Protein AF-G9YEY3-F1 (afdb_monomer_lite)

Structure (mmCIF, N/CA/C/O backbone):
data_AF-G9YEY3-F1
#
_entry.id   AF-G9YEY3-F1
#
loop_
_atom_site.group_PDB
_atom_site.id
_atom_site.type_symbol
_atom_site.label_atom_id
_atom_site.label_alt_id
_atom_site.label_comp_id
_atom_site.label_asym_id
_atom_site.label_entity_id
_atom_site.label_seq_id
_atom_site.pdbx_PDB_ins_code
_atom_site.Cartn_x
_atom_site.Cartn_y
_atom_site.Cartn_z
_atom_site.occupancy
_atom_site.B_iso_or_equiv
_atom_site.auth_seq_id
_atom_site.auth_comp_id
_atom_site.auth_asym_id
_atom_site.auth_atom_id
_atom_site.pdbx_PDB_model_num
ATOM 1 N N . MET A 1 1 ? 72.040 56.782 -37.797 1.00 38.78 1 MET A N 1
ATOM 2 C CA . MET A 1 1 ? 71.268 57.545 -36.789 1.00 38.78 1 MET A CA 1
ATOM 3 C C . MET A 1 1 ? 69.789 57.321 -37.091 1.00 38.78 1 MET A C 1
ATOM 5 O O . MET A 1 1 ? 69.470 57.338 -38.270 1.00 38.78 1 MET A O 1
ATOM 9 N N . TYR A 1 2 ? 68.968 57.057 -36.057 1.00 33.12 2 TYR A N 1
ATOM 10 C CA . TYR A 1 2 ? 67.613 56.438 -36.046 1.00 33.12 2 TYR A CA 1
ATOM 11 C C . TYR A 1 2 ? 67.631 54.907 -36.237 1.00 33.12 2 TYR A C 1
ATOM 13 O O . TYR A 1 2 ? 67.794 54.426 -37.347 1.00 33.12 2 TYR A O 1
ATOM 21 N N . ILE A 1 3 ? 67.781 54.077 -35.192 1.00 39.25 3 ILE A N 1
ATOM 22 C CA . ILE A 1 3 ? 66.881 53.710 -34.066 1.00 39.25 3 ILE A CA 1
ATOM 23 C C . ILE A 1 3 ? 65.584 53.029 -34.529 1.00 39.25 3 ILE A C 1
ATOM 25 O O . ILE A 1 3 ? 64.665 53.679 -35.009 1.00 39.25 3 ILE A O 1
ATOM 29 N N . GLY A 1 4 ? 65.512 51.719 -34.274 1.00 35.84 4 GLY A N 1
ATOM 30 C CA . GLY A 1 4 ? 64.315 50.885 -34.394 1.00 35.84 4 GLY A CA 1
ATOM 31 C C . GLY A 1 4 ? 64.572 49.479 -33.844 1.00 35.84 4 GLY A C 1
ATOM 32 O O . GLY A 1 4 ? 64.679 48.523 -34.604 1.00 35.84 4 GLY A O 1
ATOM 33 N N . LYS A 1 5 ? 64.752 49.356 -32.519 1.00 48.34 5 LYS A N 1
ATOM 34 C CA . LYS A 1 5 ? 64.826 48.066 -31.808 1.00 48.34 5 LYS A CA 1
ATOM 35 C C . LYS A 1 5 ? 63.423 47.449 -31.768 1.00 48.34 5 LYS A C 1
ATOM 37 O O . LYS A 1 5 ? 62.621 47.830 -30.920 1.00 48.34 5 LYS A O 1
ATOM 42 N N . TYR A 1 6 ? 63.145 46.491 -32.646 1.00 50.84 6 TYR A N 1
ATOM 43 C CA . TYR A 1 6 ? 61.950 45.652 -32.555 1.00 50.84 6 TYR A CA 1
ATOM 44 C C . TYR A 1 6 ? 62.282 44.370 -31.789 1.00 50.84 6 TYR A C 1
ATOM 46 O O . TYR A 1 6 ? 63.214 43.641 -32.123 1.00 50.84 6 TYR A O 1
ATOM 54 N N . GLY A 1 7 ? 61.561 44.170 -30.686 1.00 43.94 7 GLY A N 1
ATOM 55 C CA . GLY A 1 7 ? 61.782 43.099 -29.728 1.00 43.94 7 GLY A CA 1
ATOM 56 C C . GLY A 1 7 ? 61.476 41.718 -30.296 1.00 43.94 7 GLY A C 1
ATOM 57 O O . GLY A 1 7 ? 60.388 41.467 -30.801 1.00 43.94 7 GLY A O 1
ATOM 58 N N . CYS A 1 8 ? 62.422 40.799 -30.124 1.00 40.12 8 CYS A N 1
ATOM 59 C CA . CYS A 1 8 ? 62.188 39.372 -30.273 1.00 40.12 8 CYS A CA 1
ATOM 60 C C . CYS A 1 8 ? 61.827 38.816 -28.889 1.00 40.12 8 CYS A C 1
ATOM 62 O O . CYS A 1 8 ? 62.702 38.476 -28.094 1.00 40.12 8 CYS A O 1
ATOM 64 N N . ARG A 1 9 ? 60.533 38.795 -28.550 1.00 41.78 9 ARG A N 1
ATOM 65 C CA . ARG A 1 9 ? 60.050 37.958 -27.445 1.00 41.78 9 ARG A CA 1
ATOM 66 C C . ARG A 1 9 ? 59.772 36.589 -28.047 1.00 41.78 9 ARG A C 1
ATOM 68 O O . ARG A 1 9 ? 58.788 36.426 -28.760 1.00 41.78 9 ARG A O 1
ATOM 75 N N . ILE A 1 10 ? 60.656 35.630 -27.784 1.00 46.59 10 ILE A N 1
ATOM 76 C CA . ILE A 1 10 ? 60.413 34.217 -28.076 1.00 46.59 10 ILE A CA 1
ATOM 77 C C . ILE A 1 10 ? 59.246 33.793 -27.181 1.00 46.59 10 ILE A C 1
ATOM 79 O O . ILE A 1 10 ? 59.419 33.504 -25.999 1.00 46.59 10 ILE A O 1
ATOM 83 N N . ALA A 1 11 ? 58.033 33.847 -27.724 1.00 46.06 11 ALA A N 1
ATOM 84 C CA . ALA A 1 11 ? 56.870 33.244 -27.105 1.00 46.06 11 ALA A CA 1
ATOM 85 C C . ALA A 1 11 ? 57.012 31.731 -27.286 1.00 46.06 11 ALA A C 1
ATOM 87 O O . ALA A 1 11 ? 56.706 31.185 -28.344 1.00 46.06 11 ALA A O 1
ATOM 88 N N . ALA A 1 12 ? 57.550 31.062 -26.267 1.00 45.50 12 ALA A N 1
ATOM 89 C CA . ALA A 1 12 ? 57.493 29.615 -26.171 1.00 45.50 12 ALA A CA 1
ATOM 90 C C . ALA A 1 12 ? 56.016 29.218 -26.035 1.00 45.50 12 ALA A C 1
ATOM 92 O O . ALA A 1 12 ? 55.421 29.352 -24.968 1.00 45.50 12 ALA A O 1
ATOM 93 N N . ILE A 1 13 ? 55.408 28.792 -27.140 1.00 51.09 13 ILE A N 1
ATOM 94 C CA . ILE A 1 13 ? 54.077 28.189 -27.143 1.00 51.09 13 ILE A CA 1
ATOM 95 C C . ILE A 1 13 ? 54.247 26.790 -26.552 1.00 51.09 13 ILE A C 1
ATOM 97 O O . ILE A 1 13 ? 54.605 25.839 -27.244 1.00 51.09 13 ILE A O 1
ATOM 101 N N . THR A 1 14 ? 54.040 26.666 -25.246 1.00 49.78 14 THR A N 1
ATOM 102 C CA . THR A 1 14 ? 53.832 25.374 -24.601 1.00 49.78 14 THR A CA 1
ATOM 103 C C . THR A 1 14 ? 52.502 24.819 -25.096 1.00 49.78 14 THR A C 1
ATOM 105 O O . THR A 1 14 ? 51.430 25.220 -24.647 1.00 49.78 14 THR A O 1
ATOM 108 N N . VAL A 1 15 ? 52.564 23.901 -26.061 1.00 53.94 15 VAL A N 1
ATOM 109 C CA . VAL A 1 15 ? 51.418 23.078 -26.453 1.00 53.94 15 VAL A CA 1
ATOM 110 C C . VAL A 1 15 ? 51.110 22.161 -25.273 1.00 53.94 15 VAL A C 1
ATOM 112 O O . VAL A 1 15 ? 51.700 21.095 -25.117 1.00 53.94 15 VAL A O 1
ATOM 115 N N . LEU A 1 16 ? 50.219 22.615 -24.392 1.00 50.47 16 LEU A N 1
ATOM 116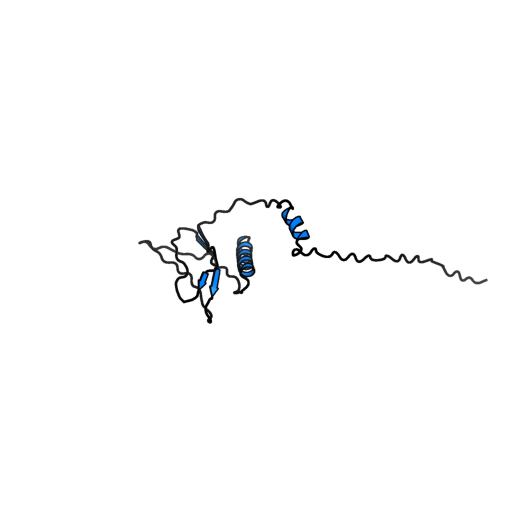 C CA . LEU A 1 16 ? 49.630 21.785 -23.355 1.00 50.47 16 LEU A CA 1
ATOM 117 C C . LEU A 1 16 ? 48.671 20.821 -24.057 1.00 50.47 16 LEU A C 1
ATOM 119 O O . LEU A 1 16 ? 47.501 21.128 -24.276 1.00 50.47 16 LEU A O 1
ATOM 123 N N . SER A 1 17 ? 49.190 19.671 -24.477 1.00 52.91 17 SER A N 1
ATOM 124 C CA . SER A 1 17 ? 48.382 18.559 -24.959 1.00 52.91 17 SER A CA 1
ATOM 125 C C . SER A 1 17 ? 47.434 18.129 -23.841 1.00 52.91 17 SER A C 1
ATOM 127 O O . SER A 1 17 ? 47.830 17.439 -22.901 1.00 52.91 17 SER A O 1
ATOM 129 N N . PHE A 1 18 ? 46.180 18.574 -23.939 1.00 50.22 18 PHE A N 1
ATOM 130 C CA . PHE A 1 18 ? 45.057 18.046 -23.177 1.00 50.22 18 PHE A CA 1
ATOM 131 C C . PHE A 1 18 ? 44.902 16.569 -23.554 1.00 50.22 18 PHE A C 1
ATOM 133 O O . PHE A 1 18 ? 44.281 16.227 -24.559 1.00 50.22 18 PHE A O 1
ATOM 140 N N . PHE A 1 19 ? 45.492 15.680 -22.757 1.00 51.78 19 PHE A N 1
ATOM 141 C CA . PHE A 1 19 ? 45.105 14.278 -22.755 1.00 51.78 19 PHE A CA 1
ATOM 142 C C . PHE A 1 19 ? 43.655 14.210 -22.265 1.00 51.78 19 PHE A C 1
ATOM 144 O O . PHE A 1 19 ? 43.384 14.264 -21.067 1.00 51.78 19 PHE A O 1
ATOM 151 N N . PHE A 1 20 ? 42.710 14.123 -23.202 1.00 52.94 20 PHE A N 1
ATOM 152 C CA . PHE A 1 20 ? 41.348 13.693 -22.911 1.00 52.94 20 PHE A CA 1
ATOM 153 C C . PHE A 1 20 ? 41.416 12.222 -22.483 1.00 52.94 20 PHE A C 1
ATOM 155 O O . PHE A 1 20 ? 41.416 11.315 -23.310 1.00 52.94 20 PHE A O 1
ATOM 162 N N . VAL A 1 21 ? 41.531 11.978 -21.178 1.00 52.84 21 VAL A N 1
ATOM 163 C CA . VAL A 1 21 ? 41.320 10.644 -20.613 1.00 52.84 21 VAL A CA 1
ATOM 164 C C . VAL A 1 21 ? 39.815 10.451 -20.505 1.00 52.84 21 VAL A C 1
ATOM 166 O O . VAL A 1 21 ? 39.167 10.961 -19.592 1.00 52.84 21 VAL A O 1
ATOM 169 N N . SER A 1 22 ? 39.238 9.733 -21.464 1.00 57.75 22 SER A N 1
ATOM 170 C CA . SER A 1 22 ? 37.880 9.216 -21.341 1.00 57.75 22 SER A CA 1
ATOM 171 C C . SER A 1 22 ? 37.865 8.187 -20.211 1.00 57.75 22 SER A C 1
ATOM 173 O O . SER A 1 22 ? 38.353 7.070 -20.365 1.00 57.75 22 SER A O 1
ATOM 175 N N . VAL A 1 23 ? 37.331 8.561 -19.048 1.00 57.44 23 VAL A N 1
ATOM 176 C CA . VAL A 1 23 ? 36.999 7.591 -18.000 1.00 57.44 23 VAL A CA 1
ATOM 177 C C . VAL A 1 23 ? 35.774 6.824 -18.489 1.00 57.44 23 VAL A C 1
ATOM 179 O O . VAL A 1 23 ? 34.645 7.297 -18.378 1.00 57.44 23 VAL A O 1
ATOM 182 N N . GLN A 1 24 ? 35.995 5.655 -19.090 1.00 62.97 24 GLN A N 1
ATOM 183 C CA . GLN A 1 24 ? 34.908 4.742 -19.421 1.00 62.97 24 GLN A CA 1
ATOM 184 C C . GLN A 1 24 ? 34.314 4.232 -18.101 1.00 62.97 24 GLN A C 1
ATOM 186 O O . GLN A 1 24 ? 35.007 3.590 -17.309 1.00 62.97 24 GLN A O 1
ATOM 191 N N . ALA A 1 25 ? 33.043 4.534 -17.836 1.00 62.66 25 ALA A N 1
ATOM 192 C CA . ALA A 1 25 ? 32.333 3.917 -16.724 1.00 62.66 25 ALA A CA 1
ATOM 193 C C . ALA A 1 25 ? 32.292 2.398 -16.958 1.00 62.66 25 ALA A C 1
ATOM 195 O O . ALA A 1 25 ? 31.909 1.947 -18.038 1.00 62.66 25 ALA A O 1
ATOM 196 N N . ALA A 1 26 ? 32.727 1.612 -15.973 1.00 67.62 26 ALA A N 1
ATOM 197 C CA . ALA A 1 26 ? 32.688 0.159 -16.068 1.00 67.62 26 ALA A CA 1
ATOM 198 C C . ALA A 1 26 ? 31.230 -0.317 -16.197 1.00 67.62 26 ALA A C 1
ATOM 200 O O . ALA A 1 26 ? 30.380 0.067 -15.392 1.00 67.62 26 ALA A O 1
ATOM 201 N N . ASP A 1 27 ? 30.945 -1.151 -17.199 1.00 74.62 27 ASP A N 1
ATOM 202 C CA . ASP A 1 27 ? 29.612 -1.720 -17.394 1.00 74.62 27 ASP A CA 1
ATOM 203 C C . ASP A 1 27 ? 29.341 -2.803 -16.341 1.00 74.62 27 ASP A C 1
ATOM 205 O O . ASP A 1 27 ? 29.971 -3.867 -16.332 1.00 74.62 27 ASP A O 1
ATOM 209 N N . LEU A 1 28 ? 28.369 -2.530 -15.468 1.00 71.94 28 LEU A N 1
ATOM 210 C CA . LEU A 1 28 ? 27.911 -3.421 -14.399 1.00 71.94 28 LEU A CA 1
ATOM 211 C C . LEU A 1 28 ? 27.377 -4.764 -14.922 1.00 71.94 28 LEU A C 1
ATOM 213 O O . LEU A 1 28 ? 27.235 -5.702 -14.147 1.00 71.94 28 LEU A O 1
ATOM 217 N N . ARG A 1 29 ? 27.084 -4.881 -16.222 1.00 79.50 29 ARG A N 1
ATOM 218 C CA . ARG A 1 29 ? 26.584 -6.114 -16.848 1.00 79.50 29 ARG A CA 1
ATOM 219 C C . ARG A 1 29 ? 27.687 -7.106 -17.225 1.00 79.50 29 ARG A C 1
ATOM 221 O O . ARG A 1 29 ? 27.381 -8.225 -17.626 1.00 79.50 29 ARG A O 1
ATOM 228 N N . THR A 1 30 ? 28.961 -6.732 -17.099 1.00 87.25 30 THR A N 1
ATOM 229 C CA . THR A 1 30 ? 30.080 -7.619 -17.450 1.00 87.25 30 THR A CA 1
ATOM 230 C C . THR A 1 30 ? 30.399 -8.577 -16.293 1.00 87.25 30 THR A C 1
ATOM 232 O O . THR A 1 30 ? 30.627 -8.102 -15.176 1.00 87.25 30 THR A O 1
ATOM 235 N N . PRO A 1 31 ? 30.530 -9.902 -16.526 1.00 84.50 31 PRO A N 1
ATOM 236 C CA . PRO A 1 31 ? 30.836 -10.873 -15.469 1.00 84.50 31 PRO A CA 1
ATOM 237 C C . PRO A 1 31 ? 32.085 -10.531 -14.641 1.00 84.50 31 PRO A C 1
ATOM 239 O O . PRO A 1 31 ? 32.098 -10.725 -13.429 1.00 84.50 31 PRO A O 1
ATOM 242 N N . ALA A 1 32 ? 33.109 -9.948 -15.273 1.00 85.81 32 ALA A N 1
ATOM 243 C CA . ALA A 1 32 ? 34.338 -9.514 -14.606 1.00 85.81 32 ALA A CA 1
ATOM 244 C C . ALA A 1 32 ? 34.129 -8.345 -13.620 1.00 85.81 32 ALA A C 1
ATOM 246 O O . ALA A 1 32 ? 34.784 -8.283 -12.581 1.00 85.81 32 ALA A O 1
ATOM 247 N N . VAL A 1 33 ? 33.213 -7.417 -13.923 1.00 85.69 33 VAL A N 1
ATOM 248 C CA . VAL A 1 33 ? 32.865 -6.303 -13.023 1.00 85.69 33 VAL A CA 1
ATOM 249 C C . VAL A 1 33 ? 32.027 -6.824 -11.856 1.00 85.69 33 VAL A C 1
ATOM 251 O O . VAL A 1 33 ? 32.261 -6.436 -10.711 1.00 85.69 33 VAL A O 1
ATOM 254 N N . MET A 1 34 ? 31.114 -7.761 -12.130 1.00 83.50 34 MET A N 1
ATOM 255 C CA . MET A 1 34 ? 30.293 -8.399 -11.102 1.00 83.50 34 MET A CA 1
ATOM 256 C C . MET A 1 34 ? 31.097 -9.256 -10.119 1.00 83.50 34 MET A C 1
ATOM 258 O O . MET A 1 34 ? 30.871 -9.132 -8.917 1.00 83.50 34 MET A O 1
ATOM 262 N N . ASP A 1 35 ? 32.070 -10.054 -10.579 1.00 89.12 35 ASP A N 1
ATOM 263 C CA . ASP A 1 35 ? 32.959 -10.817 -9.681 1.00 89.12 35 ASP A CA 1
ATOM 264 C C . ASP A 1 35 ? 33.713 -9.885 -8.717 1.00 89.12 35 ASP A C 1
ATOM 266 O O . ASP A 1 35 ? 33.813 -10.160 -7.520 1.00 89.12 35 ASP A O 1
ATOM 270 N N . LYS A 1 36 ? 34.161 -8.723 -9.208 1.00 85.88 36 LYS A N 1
ATOM 271 C CA . LYS A 1 36 ? 34.837 -7.726 -8.375 1.00 85.88 36 LYS A CA 1
ATOM 272 C C . LYS A 1 36 ? 33.894 -7.083 -7.356 1.00 85.88 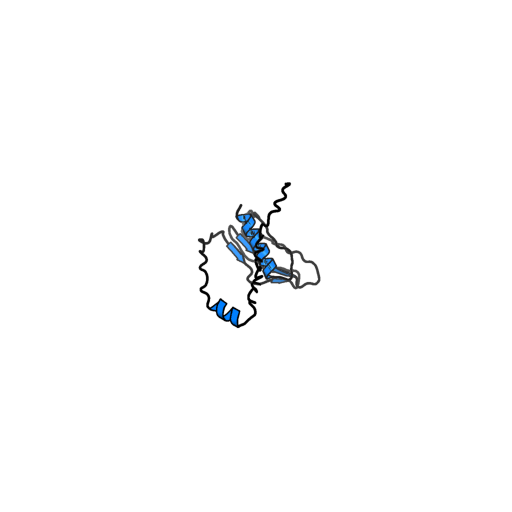36 LYS A C 1
ATOM 274 O O . LYS A 1 36 ? 34.288 -6.913 -6.208 1.00 85.88 36 LYS A O 1
ATOM 279 N N . LEU A 1 37 ? 32.668 -6.740 -7.760 1.00 83.00 37 LEU A N 1
ATOM 280 C CA . LEU A 1 37 ? 31.646 -6.135 -6.895 1.00 83.00 37 LEU A CA 1
ATOM 281 C C . LEU A 1 37 ? 31.230 -7.055 -5.746 1.00 83.00 37 LEU A C 1
ATOM 283 O O . LEU A 1 37 ? 31.140 -6.592 -4.614 1.00 83.00 37 LEU A O 1
ATOM 287 N N . VAL A 1 38 ? 31.017 -8.346 -6.017 1.00 85.00 38 VAL A N 1
ATOM 288 C CA . VAL A 1 38 ? 30.597 -9.329 -4.999 1.00 85.00 38 VAL A CA 1
ATOM 289 C C . VAL A 1 38 ? 31.665 -9.522 -3.918 1.00 85.00 38 VAL A C 1
ATOM 291 O O . VAL A 1 38 ? 31.344 -9.822 -2.772 1.00 85.00 38 VAL A O 1
ATOM 294 N N . ARG A 1 39 ? 32.940 -9.319 -4.266 1.00 89.19 39 ARG A N 1
ATOM 295 C CA . ARG A 1 39 ? 34.074 -9.413 -3.336 1.00 89.19 39 ARG A CA 1
ATOM 296 C C . ARG A 1 39 ? 34.323 -8.129 -2.548 1.00 89.19 39 ARG A C 1
ATOM 298 O O . ARG A 1 39 ? 35.155 -8.143 -1.640 1.00 89.19 39 ARG A O 1
ATOM 305 N N . LEU A 1 40 ? 33.668 -7.017 -2.893 1.00 86.88 40 LEU A N 1
ATOM 306 C CA . LEU A 1 40 ? 33.815 -5.792 -2.117 1.00 86.88 40 LEU A CA 1
ATOM 307 C C . LEU A 1 40 ? 33.174 -5.985 -0.740 1.00 86.88 40 LEU A C 1
ATOM 309 O O . LEU A 1 40 ? 32.066 -6.516 -0.645 1.00 86.88 40 LEU A O 1
ATOM 313 N N . PRO A 1 41 ? 33.838 -5.536 0.337 1.00 85.50 41 PRO A N 1
ATOM 314 C CA . PRO A 1 41 ? 33.219 -5.547 1.649 1.00 85.50 41 PRO A CA 1
ATOM 315 C C . PRO A 1 41 ? 31.951 -4.693 1.598 1.00 85.50 41 PRO A C 1
ATOM 317 O O . PRO A 1 41 ? 31.969 -3.567 1.088 1.00 85.50 41 PRO A O 1
ATOM 320 N N . MET A 1 42 ? 30.847 -5.220 2.132 1.00 83.38 42 MET A N 1
ATOM 321 C CA . MET A 1 42 ? 29.641 -4.417 2.301 1.00 83.38 42 MET A CA 1
ATOM 322 C C . MET A 1 42 ? 29.977 -3.197 3.155 1.00 83.38 42 MET A C 1
ATOM 324 O O . MET A 1 42 ? 30.554 -3.312 4.239 1.00 83.38 42 MET A O 1
ATOM 328 N N . LYS A 1 43 ? 29.615 -2.013 2.661 1.00 82.19 43 LYS A N 1
ATOM 329 C CA . LYS A 1 43 ? 29.745 -0.786 3.439 1.00 82.19 43 LYS A CA 1
ATOM 330 C C . LYS A 1 43 ? 28.793 -0.888 4.626 1.00 82.19 43 LYS A C 1
ATOM 332 O O . LYS A 1 43 ? 27.592 -1.062 4.426 1.00 82.19 43 LYS A O 1
ATOM 337 N N . SER A 1 44 ? 29.318 -0.781 5.845 1.00 77.31 44 SER A N 1
ATOM 338 C CA . SER A 1 44 ? 28.469 -0.716 7.027 1.00 77.31 44 SER A CA 1
ATOM 339 C C . SER A 1 44 ? 27.593 0.532 6.934 1.00 77.31 44 SER A C 1
ATOM 341 O O . SER A 1 44 ? 28.072 1.656 6.764 1.00 77.31 44 SER A O 1
ATOM 343 N N . ILE A 1 45 ? 26.284 0.321 6.994 1.00 79.88 45 ILE A N 1
ATOM 344 C CA . ILE A 1 45 ? 25.309 1.392 7.149 1.00 79.88 45 ILE A CA 1
ATOM 345 C C . ILE A 1 45 ? 25.000 1.426 8.640 1.00 79.88 45 ILE A C 1
ATOM 347 O O . ILE A 1 45 ? 24.542 0.428 9.194 1.00 79.88 45 ILE A O 1
ATOM 351 N N . ALA A 1 46 ? 25.298 2.544 9.302 1.00 78.88 46 ALA A N 1
ATOM 352 C CA . ALA A 1 46 ? 24.887 2.735 10.685 1.00 78.88 46 ALA A CA 1
ATOM 353 C C . ALA A 1 46 ? 23.353 2.754 10.724 1.00 78.88 46 ALA A C 1
ATOM 355 O O . ALA A 1 46 ? 22.736 3.686 10.207 1.00 78.88 46 ALA A O 1
ATOM 356 N N . LEU A 1 47 ? 22.739 1.712 11.289 1.00 72.81 47 LEU A N 1
ATOM 357 C CA . LEU A 1 47 ? 21.313 1.741 11.586 1.00 72.81 47 LEU A CA 1
ATOM 358 C C . LEU A 1 47 ? 21.087 2.673 12.777 1.00 72.81 47 LEU A C 1
ATOM 360 O O . LEU A 1 47 ? 21.689 2.498 13.836 1.00 72.81 47 LEU A O 1
ATOM 364 N N . SER A 1 48 ? 20.200 3.649 12.610 1.00 73.00 48 SER A N 1
ATOM 365 C CA . SER A 1 48 ? 19.572 4.311 13.750 1.00 73.00 48 SER A CA 1
ATOM 366 C C . SER A 1 48 ? 18.659 3.319 14.468 1.00 73.00 48 SER A C 1
ATOM 368 O O . SER A 1 48 ? 18.131 2.396 13.842 1.00 73.00 48 SER A O 1
ATOM 370 N N . THR A 1 49 ? 18.437 3.522 15.767 1.00 71.44 49 THR A N 1
ATOM 371 C CA . THR A 1 49 ? 17.418 2.764 16.500 1.00 71.44 49 THR A CA 1
ATOM 372 C C . THR A 1 49 ? 16.079 2.884 15.770 1.00 71.44 49 THR A C 1
ATOM 374 O O . THR A 1 49 ? 15.677 4.013 15.462 1.00 71.44 49 THR A O 1
ATOM 377 N N . PRO A 1 50 ? 15.405 1.762 15.454 1.00 61.72 50 PRO A N 1
ATOM 378 C CA . PRO A 1 50 ? 14.084 1.803 14.848 1.00 61.72 50 PRO A CA 1
ATOM 379 C C . PRO A 1 50 ? 13.151 2.617 15.741 1.00 61.72 50 PRO A C 1
ATOM 381 O O . PRO A 1 50 ? 13.075 2.374 16.945 1.00 61.72 50 PRO A O 1
ATOM 384 N N . VAL A 1 51 ? 12.475 3.603 15.161 1.00 64.88 51 VAL A N 1
ATOM 385 C CA . VAL A 1 51 ? 11.389 4.294 15.852 1.00 64.88 51 VAL A CA 1
ATOM 386 C C . VAL A 1 51 ? 10.161 3.412 15.698 1.00 64.88 51 VAL A C 1
ATOM 388 O O . VAL A 1 51 ? 9.634 3.276 14.592 1.00 64.88 51 VAL A O 1
ATOM 391 N N . ASP A 1 52 ? 9.741 2.784 16.792 1.00 64.62 52 ASP A N 1
ATOM 392 C CA . ASP A 1 52 ? 8.472 2.070 16.831 1.00 64.62 52 ASP A CA 1
ATOM 393 C C . ASP A 1 52 ? 7.342 3.108 16.832 1.00 64.62 52 ASP A C 1
ATOM 395 O O . ASP A 1 52 ? 7.221 3.909 17.758 1.00 64.62 52 ASP A O 1
ATOM 399 N N . SER A 1 53 ? 6.594 3.171 15.730 1.00 67.56 53 SER A N 1
ATOM 400 C CA . SER A 1 53 ? 5.548 4.182 15.500 1.00 67.56 53 SER A CA 1
ATOM 401 C C . SER A 1 53 ? 4.147 3.574 15.433 1.00 67.56 53 SER A C 1
ATOM 403 O O . SER A 1 53 ? 3.243 4.188 14.871 1.00 67.56 53 SER A O 1
ATOM 405 N N . GLY A 1 54 ? 3.976 2.374 15.999 1.00 78.56 54 GLY A N 1
ATOM 406 C CA . GLY A 1 54 ? 2.699 1.670 16.058 1.00 78.56 54 GLY A CA 1
ATOM 407 C C . GLY A 1 54 ? 2.571 0.547 15.028 1.00 78.56 54 GLY A C 1
ATOM 408 O O . GLY A 1 54 ? 3.556 0.044 14.486 1.00 78.56 54 GLY A O 1
ATOM 409 N N . ASN A 1 55 ? 1.332 0.136 14.765 1.00 86.25 55 ASN A N 1
ATOM 410 C CA . ASN A 1 55 ? 1.038 -1.015 13.916 1.00 86.25 55 ASN A CA 1
ATOM 411 C C . ASN A 1 55 ? 1.236 -0.679 12.435 1.00 86.25 55 ASN A C 1
ATOM 413 O O . ASN A 1 55 ? 0.657 0.275 11.918 1.00 86.25 55 ASN A O 1
ATOM 417 N N . LEU A 1 56 ? 2.014 -1.494 11.725 1.00 84.69 56 LEU A N 1
ATOM 418 C CA . LEU A 1 56 ? 2.176 -1.385 10.278 1.00 84.69 56 LEU A CA 1
ATOM 419 C C . LEU A 1 56 ? 1.467 -2.552 9.592 1.00 84.69 56 LEU A C 1
ATOM 421 O O . LEU A 1 56 ? 1.936 -3.686 9.642 1.00 84.69 56 LEU A O 1
ATOM 425 N N . LEU A 1 57 ? 0.370 -2.250 8.902 1.00 87.19 57 LEU A N 1
ATOM 426 C CA . LEU A 1 57 ? -0.227 -3.161 7.935 1.00 87.19 57 LEU A CA 1
ATOM 427 C C . LEU A 1 57 ? 0.539 -3.019 6.622 1.00 87.19 57 LEU A C 1
ATOM 429 O O . LEU A 1 57 ? 0.487 -1.962 5.986 1.00 87.19 57 LEU A O 1
ATOM 433 N N . PHE A 1 58 ? 1.273 -4.059 6.239 1.00 83.00 58 PHE A N 1
ATOM 434 C CA . PHE A 1 58 ? 2.136 -4.050 5.063 1.00 83.00 58 PHE A CA 1
ATOM 435 C C . PHE A 1 58 ? 1.780 -5.199 4.125 1.00 83.00 58 PHE A C 1
ATOM 437 O O . PHE A 1 58 ? 1.782 -6.357 4.531 1.00 83.00 58 PHE A O 1
ATOM 444 N N . SER A 1 59 ? 1.510 -4.869 2.864 1.00 72.25 59 SER A N 1
ATOM 445 C CA . SER A 1 59 ? 1.326 -5.860 1.806 1.00 72.25 59 SER A CA 1
ATOM 446 C C . SER A 1 59 ? 2.690 -6.294 1.255 1.00 72.25 59 SER A C 1
ATOM 448 O O . SER A 1 59 ? 3.484 -5.460 0.817 1.00 72.25 59 SER A O 1
ATOM 450 N N . ASP A 1 60 ? 2.982 -7.592 1.305 1.00 69.06 60 ASP A N 1
ATOM 451 C CA . ASP A 1 60 ? 4.260 -8.191 0.902 1.00 69.06 60 ASP A CA 1
ATOM 452 C C . ASP A 1 60 ? 4.398 -8.402 -0.618 1.00 69.06 60 ASP A C 1
ATOM 454 O O . ASP A 1 60 ? 5.462 -8.795 -1.101 1.00 69.06 60 ASP A O 1
ATOM 458 N N . SER A 1 61 ? 3.355 -8.111 -1.397 1.00 71.50 61 SER A N 1
ATOM 459 C CA . SER A 1 61 ? 3.332 -8.211 -2.859 1.00 71.50 61 SER A CA 1
ATOM 460 C C . SER A 1 61 ? 2.297 -7.261 -3.467 1.00 71.50 61 SER A C 1
ATOM 462 O O . SER A 1 61 ? 1.383 -6.832 -2.773 1.00 71.50 61 SER A O 1
ATOM 464 N N . PRO A 1 62 ? 2.403 -6.898 -4.760 1.00 74.94 62 PRO A N 1
ATOM 465 C CA . PRO A 1 62 ? 1.300 -6.230 -5.436 1.00 74.94 62 PRO A CA 1
ATOM 466 C C . PRO A 1 62 ? 0.029 -7.061 -5.346 1.00 74.94 62 PRO A C 1
ATOM 468 O O . PRO A 1 62 ? 0.006 -8.207 -5.791 1.00 74.94 62 PRO A O 1
ATOM 471 N N . GLU A 1 63 ? -1.036 -6.444 -4.859 1.00 82.94 63 GLU A N 1
ATOM 472 C CA . GLU A 1 63 ? -2.361 -7.033 -4.934 1.00 82.94 63 GLU A CA 1
ATOM 473 C C . GLU A 1 63 ? -2.933 -6.867 -6.348 1.00 82.94 63 GLU A C 1
ATOM 475 O O . GLU A 1 63 ? -2.994 -5.753 -6.880 1.00 82.94 63 GLU A O 1
ATOM 480 N N . TYR A 1 64 ? -3.352 -7.964 -6.974 1.00 87.50 64 TYR A N 1
ATOM 481 C CA . TYR A 1 64 ? -3.823 -7.979 -8.359 1.00 87.50 64 TYR A CA 1
ATOM 482 C C . T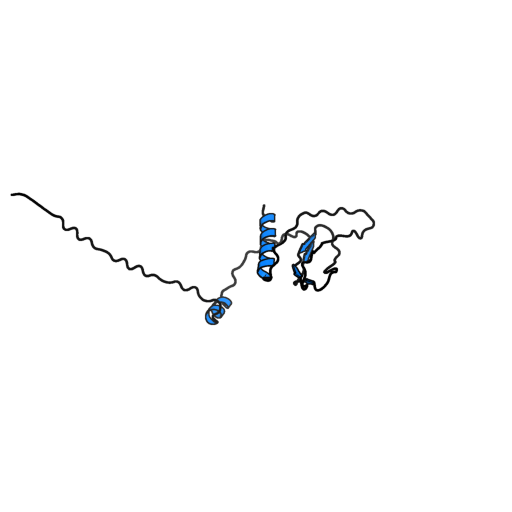YR A 1 64 ? -5.352 -7.943 -8.411 1.00 87.50 64 TYR A C 1
ATOM 484 O O . TYR A 1 64 ? -6.030 -8.966 -8.354 1.00 87.50 64 TYR A O 1
ATOM 492 N N . ALA A 1 65 ? -5.910 -6.742 -8.547 1.00 89.00 65 ALA A N 1
ATOM 493 C CA . ALA A 1 65 ? -7.354 -6.550 -8.578 1.00 89.00 65 ALA A CA 1
ATOM 494 C C . ALA A 1 65 ? -7.927 -6.907 -9.962 1.00 89.00 65 ALA A C 1
ATOM 496 O O . ALA A 1 65 ? -7.921 -6.080 -10.874 1.00 89.00 65 ALA A O 1
ATOM 497 N N . GLU A 1 66 ? -8.428 -8.135 -10.113 1.00 91.31 66 GLU A N 1
ATOM 498 C CA . GLU A 1 66 ? -9.092 -8.617 -11.340 1.00 91.31 66 GLU A CA 1
ATOM 499 C C . GLU A 1 66 ? -10.590 -8.271 -11.394 1.00 91.31 66 GLU A C 1
ATOM 501 O O . GLU A 1 66 ? -11.196 -8.208 -12.464 1.00 91.31 66 GLU A O 1
ATOM 506 N N . ARG A 1 67 ? -11.214 -8.041 -10.233 1.00 91.00 67 ARG A N 1
ATOM 507 C CA . ARG A 1 67 ? -12.632 -7.681 -10.099 1.00 91.00 67 ARG A CA 1
ATOM 508 C C . ARG A 1 67 ? -12.854 -6.744 -8.920 1.00 91.00 67 ARG A C 1
ATOM 510 O O . ARG A 1 67 ?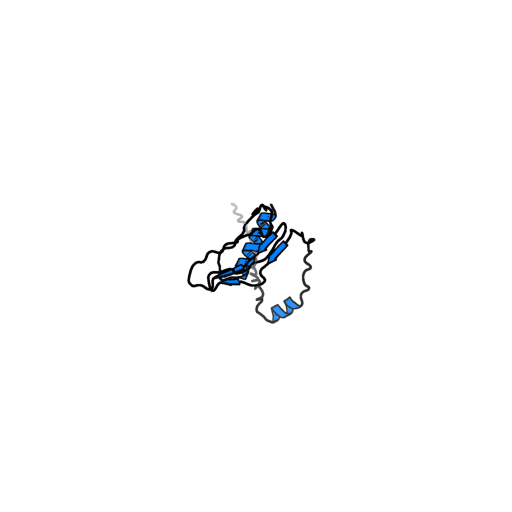 -12.010 -6.638 -8.035 1.00 91.00 67 ARG A O 1
ATOM 517 N N . ASP A 1 68 ? -14.014 -6.096 -8.901 1.00 91.69 68 ASP A N 1
ATOM 518 C CA . ASP A 1 68 ? -14.418 -5.262 -7.771 1.00 91.69 68 ASP A CA 1
ATOM 519 C C . ASP A 1 68 ? -14.620 -6.127 -6.517 1.00 91.69 68 ASP A C 1
ATOM 521 O O . ASP A 1 68 ? -15.193 -7.219 -6.587 1.00 91.69 68 ASP A O 1
ATOM 525 N N . GLY A 1 69 ? -14.147 -5.645 -5.368 1.00 90.88 69 GLY A N 1
ATOM 526 C CA . GLY A 1 69 ? -14.251 -6.374 -4.110 1.00 90.88 69 GLY A CA 1
ATOM 527 C C . GLY A 1 69 ? -13.292 -5.877 -3.036 1.00 90.88 69 GLY A C 1
ATOM 528 O O . GLY A 1 69 ? -12.597 -4.874 -3.201 1.00 90.88 69 GLY A O 1
ATOM 529 N N . MET A 1 70 ? -13.283 -6.600 -1.919 1.00 89.06 70 MET A N 1
ATOM 530 C CA . MET A 1 70 ? -12.349 -6.380 -0.824 1.00 89.06 70 MET A CA 1
ATOM 531 C C . MET A 1 70 ? -11.049 -7.120 -1.122 1.00 89.06 70 MET A C 1
ATOM 533 O O . MET A 1 70 ? -11.051 -8.336 -1.293 1.00 89.06 70 MET A O 1
ATOM 537 N N . LEU A 1 71 ? -9.966 -6.358 -1.197 1.00 87.31 71 LEU A N 1
ATOM 538 C CA . LEU A 1 71 ? -8.624 -6.867 -1.461 1.00 87.31 71 LEU A CA 1
ATOM 539 C C . LEU A 1 71 ? -7.927 -7.348 -0.185 1.00 87.31 71 LEU A C 1
ATOM 541 O O . LEU A 1 71 ? -7.188 -8.322 -0.194 1.00 87.31 71 LEU A O 1
ATOM 545 N N . TYR A 1 72 ? -8.178 -6.659 0.925 1.00 87.44 72 TYR A N 1
ATOM 546 C CA . TYR A 1 72 ? -7.571 -6.957 2.211 1.00 87.44 72 TYR A CA 1
ATOM 547 C C . TYR A 1 72 ? -8.459 -6.431 3.340 1.00 87.44 72 TYR A C 1
ATOM 549 O O . TYR A 1 72 ? -9.115 -5.396 3.191 1.00 87.44 72 TYR A O 1
ATOM 557 N N . SER A 1 73 ? -8.460 -7.137 4.468 1.00 89.06 73 SER A N 1
ATOM 558 C CA . SER A 1 73 ? -9.135 -6.733 5.700 1.00 89.06 73 SER A CA 1
ATOM 559 C C . SER A 1 73 ? -8.352 -7.215 6.903 1.00 89.06 73 SER A C 1
ATOM 561 O O . SER A 1 73 ? -7.933 -8.371 6.930 1.00 89.06 73 SER A O 1
ATOM 563 N N . ASP A 1 74 ? -8.238 -6.364 7.914 1.00 89.75 74 ASP A N 1
ATOM 564 C CA . ASP A 1 74 ? -7.624 -6.729 9.184 1.00 89.75 74 ASP A CA 1
ATOM 565 C C . ASP A 1 74 ? -8.216 -5.908 10.334 1.00 89.75 74 ASP A C 1
ATOM 567 O O . ASP A 1 74 ? -8.916 -4.915 10.112 1.00 89.75 74 ASP A O 1
ATOM 571 N N . ILE A 1 75 ? -7.926 -6.326 11.564 1.00 89.88 75 ILE A N 1
ATOM 572 C CA . ILE A 1 75 ? -8.312 -5.643 12.795 1.00 89.88 75 ILE A CA 1
ATOM 573 C C . ILE A 1 75 ? -7.071 -4.983 13.388 1.00 89.88 75 ILE A C 1
ATOM 575 O O . ILE A 1 75 ? -6.107 -5.647 13.760 1.00 89.88 75 ILE A O 1
ATOM 579 N N . VAL A 1 76 ? -7.127 -3.663 13.550 1.00 88.62 76 VAL A N 1
ATOM 580 C CA . VAL A 1 76 ? -6.039 -2.875 14.139 1.00 88.62 76 VAL A CA 1
ATOM 581 C C . VAL A 1 76 ? -6.459 -2.206 15.440 1.00 88.62 76 VAL A C 1
ATOM 583 O O . VAL A 1 76 ? -7.640 -1.952 15.678 1.00 88.62 76 VAL A O 1
ATOM 586 N N . ARG A 1 77 ? -5.476 -1.913 16.298 1.00 86.69 77 ARG A N 1
ATOM 587 C CA . ARG A 1 77 ? -5.661 -1.170 17.551 1.00 86.69 77 ARG A CA 1
ATOM 588 C C . ARG A 1 77 ? -4.592 -0.090 17.689 1.00 86.69 77 ARG A C 1
ATOM 590 O O . ARG A 1 77 ? -3.426 -0.356 17.426 1.00 86.69 77 ARG A O 1
ATOM 597 N N . GLY A 1 78 ? -4.985 1.094 18.154 1.00 88.44 78 GLY A N 1
ATOM 598 C CA . GLY A 1 78 ? -4.074 2.230 18.326 1.00 88.44 78 GLY A CA 1
ATOM 599 C C . GLY A 1 78 ? -3.545 2.793 17.004 1.00 88.44 78 GLY A C 1
ATOM 600 O O . GLY A 1 78 ? -4.110 2.537 15.936 1.00 88.44 78 GLY A O 1
ATOM 601 N N . ASP A 1 79 ? -2.453 3.553 17.089 1.00 89.50 79 ASP A N 1
ATOM 602 C CA . ASP A 1 79 ? -1.832 4.197 15.933 1.00 89.50 79 ASP A CA 1
ATOM 603 C C . ASP A 1 79 ? -1.399 3.152 14.912 1.00 89.50 79 ASP A C 1
ATOM 605 O O . ASP A 1 79 ? -0.618 2.240 15.198 1.00 89.50 79 ASP A O 1
ATOM 609 N N . SER A 1 80 ? -1.971 3.269 13.718 1.00 89.31 80 SER A N 1
ATOM 610 C CA . SER A 1 80 ? -1.816 2.282 12.662 1.00 89.31 80 SER A CA 1
ATOM 611 C C . SER A 1 80 ? -1.519 2.970 11.342 1.00 89.31 80 SER A C 1
ATOM 613 O O . SER A 1 80 ? -2.143 3.970 10.983 1.00 89.31 80 SER A O 1
ATOM 615 N N . ARG A 1 81 ? -0.576 2.408 10.590 1.00 89.62 81 ARG A N 1
ATOM 616 C CA . ARG A 1 81 ? -0.256 2.819 9.229 1.00 89.62 81 ARG A CA 1
ATOM 617 C C . ARG A 1 81 ? -0.540 1.672 8.280 1.00 89.62 81 ARG A C 1
ATOM 619 O O . ARG A 1 81 ? -0.144 0.539 8.528 1.00 89.62 81 ARG A O 1
ATOM 626 N N . MET A 1 82 ? -1.189 1.991 7.169 1.00 88.88 82 MET A N 1
ATOM 627 C CA . MET A 1 82 ? -1.447 1.044 6.096 1.00 88.88 82 MET A CA 1
ATOM 628 C C . MET A 1 82 ? -0.559 1.382 4.903 1.00 88.88 82 MET A C 1
ATOM 630 O O . MET A 1 82 ? -0.623 2.490 4.370 1.00 88.88 82 MET A O 1
ATOM 634 N N . TYR A 1 83 ? 0.261 0.423 4.488 1.00 88.19 83 TYR A N 1
ATOM 635 C CA . TYR A 1 83 ? 1.050 0.490 3.269 1.00 88.19 83 TYR A CA 1
ATOM 636 C C . TYR A 1 83 ? 0.589 -0.617 2.328 1.00 88.19 83 TYR A C 1
ATOM 638 O O . TYR A 1 83 ? 0.756 -1.806 2.605 1.00 88.19 83 TYR A O 1
ATOM 646 N N . PHE A 1 84 ? 0.002 -0.219 1.206 1.00 87.12 84 PHE A N 1
ATOM 647 C CA . PHE A 1 84 ? -0.523 -1.146 0.218 1.00 87.12 84 PHE A CA 1
ATOM 648 C C . PHE A 1 84 ? -0.105 -0.724 -1.184 1.00 87.12 84 PHE A C 1
ATOM 650 O O . PHE A 1 84 ? -0.012 0.462 -1.508 1.00 87.12 84 PHE A O 1
ATOM 657 N N . TYR A 1 85 ? 0.134 -1.725 -2.019 1.00 86.75 85 TYR A N 1
ATOM 658 C CA . TYR A 1 85 ? 0.466 -1.569 -3.421 1.00 86.75 85 TYR A CA 1
ATOM 659 C C . TYR A 1 85 ? -0.420 -2.517 -4.229 1.00 86.75 85 TYR A C 1
ATOM 661 O O . TYR A 1 85 ? -0.620 -3.661 -3.834 1.00 86.75 85 TYR A O 1
ATOM 669 N N . HIS A 1 86 ? -0.982 -2.033 -5.336 1.00 88.12 86 HIS A N 1
ATOM 670 C CA . HIS A 1 86 ? -1.889 -2.819 -6.162 1.00 88.12 86 HIS A CA 1
ATOM 671 C C . HIS A 1 86 ? -1.590 -2.640 -7.646 1.00 88.12 86 HIS A C 1
ATOM 673 O O . HIS A 1 86 ? -1.080 -1.608 -8.092 1.00 88.12 86 HIS A O 1
ATOM 679 N N . VAL A 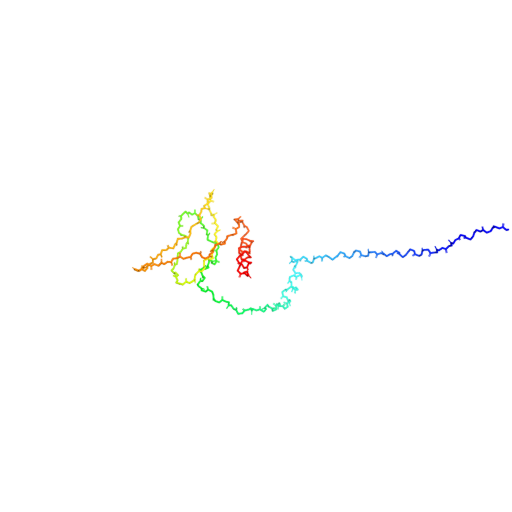1 87 ? -1.979 -3.650 -8.411 1.00 89.69 87 VAL A N 1
ATOM 680 C CA . VAL A 1 87 ? -2.011 -3.649 -9.865 1.00 89.69 87 VAL A CA 1
ATOM 681 C C . VAL A 1 87 ? -3.465 -3.788 -10.288 1.00 89.69 87 VAL A C 1
ATOM 683 O O . VAL A 1 87 ? -4.156 -4.738 -9.927 1.00 89.69 87 VAL A O 1
ATOM 686 N N . ASN A 1 88 ? -3.936 -2.821 -11.068 1.00 90.75 88 ASN A N 1
ATOM 687 C CA . ASN A 1 88 ? -5.241 -2.902 -11.702 1.00 90.75 88 ASN A CA 1
ATOM 688 C C . ASN A 1 88 ? -5.167 -3.891 -12.875 1.00 90.75 88 ASN A C 1
ATOM 690 O O . ASN A 1 88 ? -4.637 -3.541 -13.927 1.00 90.75 88 ASN A O 1
ATOM 694 N N . GLN A 1 89 ? -5.695 -5.103 -12.689 1.00 91.19 89 GLN A N 1
ATOM 695 C CA . GLN A 1 89 ? -5.767 -6.149 -13.720 1.00 91.19 89 GLN A CA 1
ATOM 696 C C . GLN A 1 89 ? -7.077 -6.087 -14.518 1.00 91.19 89 GLN A C 1
ATOM 698 O O . GLN A 1 89 ? -7.556 -7.089 -15.044 1.00 91.19 89 GLN A O 1
ATOM 703 N N . THR A 1 90 ? -7.679 -4.902 -14.610 1.00 90.56 90 THR A N 1
ATOM 704 C CA . THR A 1 90 ? -8.880 -4.671 -15.413 1.00 90.56 90 THR A CA 1
ATOM 705 C C . THR A 1 90 ? -8.589 -3.727 -16.571 1.00 90.56 90 THR A C 1
ATOM 707 O O . THR A 1 90 ? -7.630 -2.957 -16.562 1.00 90.56 90 THR A O 1
ATOM 710 N N . ASP A 1 91 ? -9.462 -3.753 -17.570 1.00 91.75 91 ASP A N 1
ATOM 711 C CA . ASP A 1 91 ? -9.423 -2.878 -18.742 1.00 91.75 91 ASP A CA 1
ATOM 712 C C . ASP A 1 91 ? -9.969 -1.463 -18.466 1.00 91.75 91 ASP A C 1
ATOM 714 O O . ASP A 1 91 ? -10.046 -0.626 -19.367 1.00 91.75 91 ASP A O 1
ATOM 718 N N . ARG A 1 92 ? -10.370 -1.176 -17.221 1.00 91.00 92 ARG A N 1
ATOM 719 C CA . ARG A 1 92 ? -11.038 0.069 -16.824 1.00 91.00 92 ARG A CA 1
ATOM 720 C C . ARG A 1 92 ? -10.292 0.757 -15.699 1.00 91.00 92 ARG A C 1
ATOM 722 O O . ARG A 1 92 ? -9.645 0.124 -14.874 1.00 91.00 92 ARG A O 1
ATOM 729 N N . LEU A 1 93 ? -10.443 2.077 -15.611 1.00 89.81 93 LEU A N 1
ATOM 730 C CA . LEU A 1 93 ? -9.961 2.826 -14.4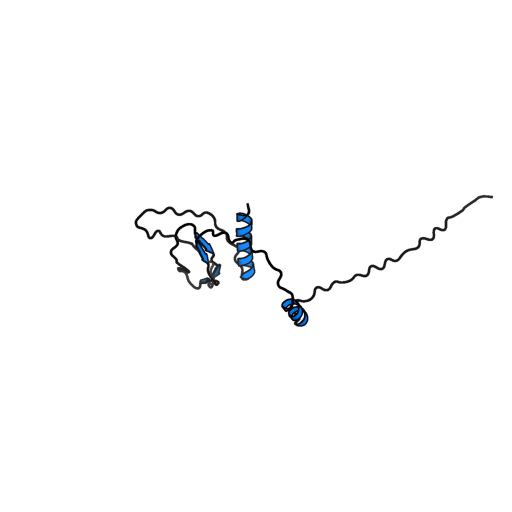57 1.00 89.81 93 LEU A CA 1
ATOM 731 C C . LEU A 1 93 ? -10.759 2.423 -13.207 1.00 89.81 93 LEU A C 1
ATOM 733 O O . LEU A 1 93 ? -11.990 2.488 -13.203 1.00 89.81 93 LEU A O 1
ATOM 737 N N . LYS A 1 94 ? -10.050 2.037 -12.145 1.00 88.62 94 LYS A N 1
ATOM 738 C CA . LYS A 1 94 ? -10.632 1.658 -10.855 1.00 88.62 94 LYS A CA 1
ATOM 739 C C . LYS A 1 94 ? -10.243 2.655 -9.769 1.00 88.62 94 LYS A C 1
ATOM 741 O O . LYS A 1 94 ? -9.195 3.293 -9.837 1.00 88.62 94 LYS A O 1
ATOM 746 N N . LYS A 1 95 ? -11.116 2.792 -8.770 1.00 88.31 95 LYS A N 1
ATOM 747 C CA . LYS A 1 95 ? -10.840 3.521 -7.528 1.00 88.31 95 LYS A CA 1
ATOM 748 C C . LYS A 1 95 ? -10.616 2.503 -6.420 1.00 88.31 95 LYS A C 1
ATOM 750 O O . LYS A 1 95 ? -11.357 1.529 -6.341 1.00 88.31 95 LYS A O 1
ATOM 755 N N . PHE A 1 96 ? -9.645 2.764 -5.559 1.00 85.38 96 PHE A N 1
ATOM 756 C CA . PHE A 1 96 ? -9.489 2.049 -4.299 1.00 85.38 96 PHE A CA 1
ATOM 757 C C . PHE A 1 96 ? -10.041 2.918 -3.170 1.00 85.38 96 PHE A C 1
ATOM 759 O O . PHE A 1 96 ? -9.970 4.147 -3.225 1.00 85.38 96 PHE A O 1
ATOM 766 N N . VAL A 1 97 ? -10.611 2.276 -2.156 1.00 89.56 97 VAL A N 1
ATOM 767 C CA . VAL A 1 97 ? -11.150 2.945 -0.972 1.00 89.56 97 VAL A CA 1
ATOM 768 C C . VAL A 1 97 ? -10.699 2.161 0.247 1.00 89.56 97 VAL A C 1
ATOM 770 O O . VAL A 1 97 ? -10.733 0.933 0.240 1.00 89.56 97 VAL A O 1
ATOM 773 N N . VAL A 1 98 ? -10.283 2.879 1.284 1.00 88.69 98 VAL A N 1
ATOM 774 C CA . VAL A 1 98 ? -10.021 2.307 2.604 1.00 88.69 98 VAL A CA 1
ATOM 775 C C . VAL A 1 98 ? -11.248 2.575 3.462 1.00 88.69 98 VAL A C 1
ATOM 777 O O . VAL A 1 98 ? -11.691 3.718 3.571 1.00 88.69 98 VAL A O 1
ATOM 780 N N . VAL A 1 99 ? -11.811 1.518 4.040 1.00 90.75 99 VAL A N 1
ATOM 781 C CA . VAL A 1 99 ? -12.970 1.595 4.931 1.00 90.75 99 VAL A CA 1
ATOM 782 C C . VAL A 1 99 ? -12.533 1.116 6.305 1.00 90.75 99 VAL A C 1
ATOM 784 O O . VAL A 1 99 ? -11.907 0.067 6.420 1.00 90.75 99 VAL A O 1
ATOM 787 N N . ALA A 1 100 ? -12.878 1.882 7.335 1.00 89.75 100 ALA A N 1
ATOM 788 C CA . ALA A 1 100 ? -12.693 1.486 8.720 1.00 89.75 100 ALA A CA 1
ATOM 789 C C . ALA A 1 100 ? -14.064 1.280 9.368 1.00 89.75 100 ALA A C 1
ATOM 791 O O . ALA A 1 100 ? -14.958 2.116 9.224 1.00 89.75 100 ALA A O 1
ATOM 792 N N . SER A 1 101 ? -14.228 0.161 10.068 1.00 90.00 101 SER A N 1
ATOM 793 C CA . SER A 1 101 ? -15.441 -0.175 10.811 1.00 90.00 101 SER A CA 1
ATOM 794 C C . SER A 1 101 ? -15.104 -0.401 12.276 1.00 90.00 101 SER A C 1
ATOM 796 O O . SER A 1 101 ? -14.171 -1.140 12.587 1.00 90.00 101 SER A O 1
ATOM 798 N N . ASN A 1 102 ? -15.888 0.195 13.168 1.00 92.00 102 ASN A N 1
ATOM 799 C CA . ASN A 1 102 ? -15.792 -0.078 14.594 1.00 92.00 102 ASN A CA 1
ATOM 800 C C . ASN A 1 102 ? -16.460 -1.423 14.918 1.00 92.00 102 ASN A C 1
ATOM 802 O O . ASN A 1 102 ? -17.636 -1.612 14.610 1.00 92.00 102 ASN A O 1
ATOM 806 N N . THR A 1 103 ? -15.713 -2.338 15.532 1.00 90.06 103 THR A N 1
ATOM 807 C CA . THR A 1 103 ? -16.201 -3.661 15.955 1.00 90.06 103 THR A CA 1
ATOM 808 C C . THR A 1 103 ? -16.586 -3.717 17.434 1.00 90.06 103 THR A C 1
ATOM 810 O O . THR A 1 103 ? -16.990 -4.773 17.906 1.00 90.06 103 THR A O 1
ATOM 813 N N . GLU A 1 104 ? -16.411 -2.624 18.178 1.00 89.94 104 GLU A N 1
ATOM 814 C CA . GLU A 1 104 ? -16.671 -2.543 19.617 1.00 89.94 104 GLU A CA 1
ATOM 815 C C . GLU A 1 104 ? -18.069 -1.965 19.897 1.00 89.94 104 GLU A C 1
ATOM 817 O O . GLU A 1 104 ? -18.586 -1.144 19.139 1.00 89.94 104 GLU A O 1
ATOM 822 N N . ASP A 1 105 ? -18.644 -2.310 21.050 1.00 93.12 105 ASP A N 1
ATOM 823 C CA . ASP A 1 105 ? -19.997 -1.879 21.451 1.00 93.12 105 ASP A CA 1
ATOM 824 C C . ASP A 1 105 ? -20.085 -0.395 21.859 1.00 93.12 105 ASP A C 1
ATOM 826 O O . ASP A 1 105 ? -21.163 0.136 22.136 1.00 93.12 105 ASP A O 1
ATOM 830 N N . LYS A 1 106 ? -18.941 0.289 21.929 1.00 94.06 106 LYS A N 1
ATOM 831 C CA . LYS A 1 106 ? -18.818 1.701 22.311 1.00 94.06 106 LYS A CA 1
ATOM 832 C C . LYS A 1 106 ? -18.379 2.551 21.117 1.00 94.06 106 LYS A C 1
ATOM 834 O O . LYS A 1 106 ? -17.637 2.047 20.276 1.00 94.06 106 LYS A O 1
ATOM 839 N N . PRO A 1 107 ? -18.765 3.839 21.050 1.00 92.81 107 PRO A N 1
ATOM 840 C CA . PRO A 1 107 ? -18.268 4.748 20.021 1.00 92.81 107 PRO A CA 1
ATOM 841 C C . PRO A 1 107 ? -16.736 4.826 20.012 1.00 92.81 107 PRO A C 1
ATOM 843 O O . PRO A 1 107 ? -16.104 4.849 21.071 1.00 92.81 107 PRO A O 1
ATOM 846 N N . VAL A 1 108 ? -16.157 4.879 18.812 1.00 91.19 108 VAL A N 1
ATOM 847 C CA . VAL A 1 108 ? -14.719 5.041 18.577 1.00 91.19 108 VAL A CA 1
ATOM 848 C C . VAL A 1 108 ? -14.524 6.160 17.563 1.00 91.19 108 VAL A C 1
ATOM 850 O O . VAL A 1 108 ? -15.140 6.139 16.497 1.00 91.19 108 VAL A O 1
ATOM 853 N N . ASP A 1 109 ? -13.648 7.104 17.892 1.00 89.81 109 ASP A N 1
ATOM 854 C CA . ASP A 1 109 ? -13.223 8.153 16.973 1.00 89.81 109 ASP A CA 1
ATOM 855 C C . ASP A 1 109 ? -12.040 7.668 16.131 1.00 89.81 109 ASP A C 1
ATOM 857 O O . ASP A 1 109 ? -11.088 7.076 16.644 1.00 89.81 109 ASP A O 1
ATOM 861 N N . ILE A 1 110 ? -12.103 7.921 14.823 1.00 88.62 110 ILE A N 1
ATOM 862 C CA . ILE A 1 110 ? -11.062 7.541 13.865 1.00 88.62 110 ILE A CA 1
ATOM 863 C C . ILE A 1 110 ? -10.532 8.809 13.208 1.00 88.62 110 ILE A C 1
ATOM 865 O O . ILE A 1 110 ? -11.286 9.556 12.583 1.00 88.62 110 ILE A O 1
ATOM 869 N N . TYR A 1 111 ? -9.222 9.022 13.314 1.00 91.00 111 TYR A N 1
ATOM 870 C CA . TYR A 1 111 ? -8.536 10.169 12.731 1.00 91.00 111 TYR A CA 1
ATOM 871 C C . TYR A 1 111 ? -7.556 9.716 11.652 1.00 91.00 111 TYR A C 1
ATOM 873 O O . TYR A 1 111 ? -6.755 8.805 11.856 1.00 91.00 111 TYR A O 1
ATOM 881 N N . VAL A 1 112 ? -7.601 10.376 10.494 1.00 90.56 112 VAL A N 1
ATOM 882 C CA . VAL A 1 112 ? -6.620 10.177 9.422 1.00 90.56 112 VAL A CA 1
ATOM 883 C C . VAL A 1 112 ? -5.579 11.285 9.522 1.00 90.56 112 VAL A C 1
ATOM 885 O O . VAL A 1 112 ? -5.855 12.432 9.181 1.00 90.56 112 VAL A O 1
ATOM 888 N N . HIS A 1 113 ? -4.383 10.938 9.996 1.00 88.56 113 HIS A N 1
ATOM 889 C CA . HIS A 1 113 ? -3.288 11.899 10.177 1.00 88.56 113 HIS A CA 1
ATOM 890 C C . HIS A 1 113 ? -2.577 12.271 8.871 1.00 88.56 113 HIS A C 1
ATOM 892 O O . HIS A 1 113 ? -1.968 13.334 8.784 1.00 88.56 113 HIS A O 1
ATOM 898 N N . GLY A 1 114 ? -2.658 11.422 7.847 1.00 88.94 114 GLY A N 1
ATOM 899 C CA . GLY A 1 114 ? -2.074 11.711 6.545 1.00 88.94 114 GLY A CA 1
ATOM 900 C C . GLY A 1 114 ? -2.304 10.597 5.535 1.00 88.94 114 GLY A C 1
ATOM 901 O O . GLY A 1 114 ? -2.612 9.458 5.888 1.00 88.94 114 GLY A O 1
ATOM 902 N N . SER A 1 115 ? -2.163 10.948 4.260 1.00 89.75 115 SER A N 1
ATOM 903 C CA . SER A 1 115 ? -2.302 10.022 3.142 1.00 89.75 115 SER A CA 1
ATOM 904 C C . SER A 1 115 ? -1.322 10.398 2.042 1.00 89.75 115 SER A C 1
ATOM 906 O O . SER A 1 115 ? -1.354 11.523 1.543 1.00 89.75 115 SER A O 1
ATOM 908 N N . TRP A 1 116 ? -0.505 9.438 1.623 1.00 91.12 116 TRP A N 1
ATOM 909 C CA . TRP A 1 116 ? 0.478 9.618 0.561 1.00 91.12 116 TRP A CA 1
ATOM 910 C C . TRP A 1 116 ? 0.240 8.588 -0.529 1.00 91.12 116 TRP A C 1
ATOM 912 O O . TRP A 1 116 ? -0.088 7.437 -0.248 1.00 91.12 116 TRP A O 1
ATOM 922 N N . HIS A 1 117 ? 0.396 9.008 -1.778 1.00 90.50 117 HIS A N 1
ATOM 923 C CA . HIS A 1 117 ? 0.248 8.143 -2.937 1.00 90.50 117 HIS A CA 1
ATOM 924 C C . HIS A 1 117 ? 1.246 8.561 -4.013 1.00 90.50 117 HIS A C 1
ATOM 926 O O . HIS A 1 117 ? 1.504 9.745 -4.225 1.00 90.50 117 HIS A O 1
ATOM 932 N N . SER A 1 118 ? 1.815 7.573 -4.689 1.00 90.31 118 SER A N 1
ATOM 933 C CA . SER A 1 118 ? 2.624 7.762 -5.890 1.00 90.31 118 SER A CA 1
ATOM 934 C C . SER A 1 118 ? 1.738 7.780 -7.134 1.00 90.31 118 SER A C 1
ATOM 936 O O . SER A 1 118 ? 0.562 7.401 -7.101 1.00 90.31 118 SER A O 1
ATOM 938 N N . ARG A 1 119 ? 2.314 8.166 -8.273 1.00 89.44 119 ARG A N 1
ATOM 939 C CA . ARG A 1 119 ? 1.603 8.086 -9.553 1.00 89.44 119 ARG A CA 1
ATOM 940 C C . ARG A 1 119 ? 1.489 6.624 -10.015 1.00 89.44 119 ARG A C 1
ATOM 942 O O . ARG A 1 119 ? 2.436 5.860 -9.828 1.00 89.44 119 ARG A O 1
ATOM 949 N N . PRO A 1 120 ? 0.375 6.222 -10.655 1.00 88.38 120 PRO A N 1
ATOM 950 C CA . PRO A 1 120 ? 0.272 4.902 -11.269 1.00 88.38 120 PRO A CA 1
ATOM 951 C C . PRO A 1 120 ? 1.341 4.711 -12.351 1.00 88.38 120 PRO A C 1
ATOM 953 O O . PRO A 1 120 ? 1.555 5.597 -13.180 1.00 88.38 120 PRO A O 1
ATOM 956 N N . SER A 1 121 ? 2.002 3.554 -12.353 1.00 90.06 121 SER A N 1
ATOM 957 C CA . SER A 1 121 ? 3.013 3.186 -13.347 1.00 90.06 121 SER A CA 1
ATOM 958 C C . SER A 1 121 ? 3.182 1.669 -13.408 1.00 90.06 121 SER A C 1
ATOM 960 O O . SER A 1 121 ? 2.877 0.958 -12.449 1.00 90.06 121 SER A O 1
ATOM 962 N N . THR A 1 122 ? 3.699 1.181 -14.535 1.00 88.06 122 THR A N 1
ATOM 963 C CA . THR A 1 122 ? 4.105 -0.218 -14.724 1.00 88.06 122 THR A CA 1
ATOM 964 C C . THR A 1 122 ? 5.476 -0.526 -14.113 1.00 88.06 122 THR A C 1
ATOM 966 O O . THR A 1 122 ? 5.843 -1.691 -14.018 1.00 88.06 122 THR A O 1
ATOM 969 N N . ASP A 1 123 ? 6.250 0.487 -13.705 1.00 90.19 123 ASP A N 1
ATOM 970 C CA . ASP A 1 123 ? 7.518 0.305 -12.985 1.00 90.19 123 ASP A CA 1
ATOM 971 C C . ASP A 1 123 ? 7.269 0.245 -11.471 1.00 90.19 123 ASP A C 1
ATOM 973 O O . ASP A 1 123 ? 7.193 1.266 -10.781 1.00 90.19 123 ASP A O 1
ATOM 977 N N . TYR A 1 124 ? 7.137 -0.978 -10.959 1.00 84.56 124 TYR A N 1
ATOM 978 C CA . TYR A 1 124 ? 6.756 -1.253 -9.571 1.00 84.56 124 TYR A CA 1
ATOM 979 C C . TYR A 1 124 ? 7.793 -0.730 -8.567 1.00 84.56 124 TYR A C 1
ATOM 981 O O . TYR A 1 124 ? 7.444 -0.180 -7.519 1.00 84.56 124 TYR A O 1
ATOM 989 N N . TYR A 1 125 ? 9.080 -0.838 -8.904 1.00 85.38 125 TYR A N 1
ATOM 990 C CA . TYR A 1 125 ? 10.164 -0.372 -8.042 1.00 85.38 125 TYR A CA 1
ATOM 991 C C . TYR A 1 125 ? 10.239 1.151 -8.005 1.00 85.38 125 TYR A C 1
ATOM 993 O O . TYR A 1 125 ? 10.484 1.730 -6.944 1.00 85.38 125 TYR A O 1
ATOM 1001 N N . ALA A 1 126 ? 10.028 1.819 -9.142 1.00 88.38 126 ALA A N 1
ATOM 1002 C CA . ALA A 1 126 ? 9.969 3.274 -9.168 1.00 88.38 126 ALA A CA 1
ATOM 1003 C C . ALA A 1 126 ? 8.808 3.804 -8.323 1.00 88.38 126 ALA A C 1
ATOM 1005 O O . ALA A 1 126 ? 9.028 4.720 -7.533 1.00 88.38 126 ALA A O 1
ATOM 1006 N N . VAL A 1 127 ? 7.637 3.175 -8.426 1.00 89.81 127 VAL A N 1
ATOM 1007 C CA . VAL A 1 127 ? 6.433 3.501 -7.649 1.00 89.81 127 VAL A CA 1
ATOM 1008 C C . VAL A 1 127 ? 6.679 3.386 -6.143 1.00 89.81 127 VAL A C 1
ATOM 1010 O O . VAL A 1 127 ? 6.495 4.359 -5.411 1.00 89.81 127 VAL A O 1
ATOM 1013 N N . GLY A 1 128 ? 7.176 2.237 -5.670 1.00 86.00 128 GLY A N 1
ATOM 1014 C CA . GLY A 1 128 ? 7.438 2.034 -4.239 1.00 86.00 128 GLY A CA 1
ATOM 1015 C C . GLY A 1 128 ? 8.523 2.967 -3.688 1.00 86.00 128 GLY A C 1
ATOM 1016 O O . GLY A 1 128 ? 8.412 3.490 -2.574 1.00 86.00 128 GLY A O 1
ATOM 1017 N N . ARG A 1 129 ? 9.557 3.243 -4.492 1.00 88.31 129 ARG A N 1
ATOM 1018 C CA . ARG A 1 129 ? 10.614 4.201 -4.144 1.00 88.31 129 ARG A CA 1
ATOM 1019 C C . ARG A 1 129 ? 10.079 5.628 -4.048 1.00 88.31 129 ARG A C 1
ATOM 1021 O O . ARG A 1 129 ? 10.444 6.327 -3.107 1.00 88.31 129 ARG A O 1
ATOM 1028 N N . GLU A 1 130 ? 9.255 6.062 -4.999 1.00 91.50 130 GLU A N 1
ATOM 1029 C CA . GLU A 1 130 ? 8.646 7.397 -4.999 1.00 91.50 130 GLU A CA 1
ATOM 1030 C C . GLU A 1 130 ? 7.788 7.594 -3.746 1.00 91.50 130 GLU A C 1
ATOM 1032 O O . GLU A 1 130 ? 8.008 8.552 -3.006 1.00 91.50 130 GLU A O 1
ATOM 1037 N N . LEU A 1 131 ? 6.888 6.649 -3.451 1.00 89.94 131 LEU A N 1
ATOM 1038 C CA . LEU A 1 131 ? 6.028 6.707 -2.268 1.00 89.94 131 LEU A CA 1
ATOM 1039 C C . LEU A 1 131 ? 6.843 6.788 -0.971 1.00 89.94 131 LEU A C 1
ATOM 1041 O O . LEU A 1 131 ? 6.582 7.641 -0.123 1.00 89.94 131 LEU A O 1
ATOM 1045 N N . SER A 1 132 ? 7.874 5.948 -0.845 1.00 87.00 132 SER A N 1
ATOM 1046 C CA . SER A 1 132 ? 8.770 5.969 0.315 1.00 87.00 132 SER A CA 1
ATOM 1047 C C . SER A 1 132 ? 9.473 7.323 0.458 1.00 87.00 132 SER A C 1
ATOM 1049 O O . SER A 1 132 ? 9.562 7.877 1.552 1.00 87.00 132 SER A O 1
ATOM 1051 N N . GLN A 1 133 ? 9.956 7.895 -0.647 1.00 89.94 133 GLN A N 1
ATOM 1052 C CA . GLN A 1 133 ? 10.606 9.204 -0.634 1.00 89.94 133 GLN A CA 1
ATOM 1053 C C . GLN A 1 133 ? 9.650 10.330 -0.242 1.00 89.94 133 GLN A C 1
ATOM 1055 O O . GLN A 1 133 ? 10.065 11.209 0.509 1.00 89.94 133 GLN A O 1
ATOM 1060 N N . ILE A 1 134 ? 8.410 10.316 -0.738 1.00 89.81 134 ILE A N 1
ATOM 1061 C CA . ILE A 1 134 ? 7.373 11.286 -0.364 1.00 89.81 134 ILE A CA 1
ATOM 1062 C C . ILE A 1 134 ? 7.138 11.212 1.147 1.00 89.81 134 ILE A C 1
ATOM 1064 O O . ILE A 1 134 ? 7.333 12.202 1.851 1.00 89.81 134 ILE A O 1
ATOM 1068 N N . TYR A 1 135 ? 6.839 10.011 1.648 1.00 86.38 135 TYR A N 1
ATOM 1069 C CA . TYR A 1 135 ? 6.554 9.770 3.058 1.00 86.38 135 TYR A CA 1
ATOM 1070 C C . TYR A 1 135 ? 7.680 10.288 3.973 1.00 86.38 135 TYR A C 1
ATOM 1072 O O . TYR A 1 135 ? 7.428 11.069 4.891 1.00 86.38 135 TYR A O 1
ATOM 1080 N N . TYR A 1 136 ? 8.939 9.915 3.709 1.00 84.12 136 TYR A N 1
ATOM 1081 C CA . TYR A 1 136 ? 10.063 10.289 4.579 1.00 84.12 136 TYR A CA 1
ATOM 1082 C C . TYR A 1 136 ? 10.542 11.735 4.423 1.00 84.12 136 TYR A C 1
ATOM 1084 O O . TYR A 1 136 ? 11.185 12.249 5.339 1.00 84.12 136 TYR A O 1
ATOM 1092 N N . LYS A 1 137 ? 10.294 12.385 3.280 1.00 85.81 137 LYS A N 1
ATOM 1093 C CA . LYS A 1 137 ? 10.589 13.816 3.121 1.00 85.81 137 LYS A CA 1
ATOM 1094 C C . LYS A 1 137 ? 9.628 14.656 3.947 1.00 85.81 137 LYS A C 1
ATOM 1096 O O . LYS A 1 137 ? 10.076 15.588 4.602 1.00 85.81 137 LYS A O 1
ATOM 1101 N N . GLU A 1 138 ? 8.345 14.311 3.935 1.00 77.81 138 GLU A N 1
ATOM 1102 C CA . GLU A 1 138 ? 7.333 15.058 4.682 1.00 77.81 138 GLU A CA 1
ATOM 1103 C C . GLU A 1 138 ? 7.422 14.818 6.191 1.00 77.81 138 GLU A C 1
ATOM 1105 O O . GLU A 1 138 ? 7.273 15.763 6.950 1.00 77.81 138 GLU A O 1
ATOM 1110 N N . HIS A 1 139 ? 7.774 13.606 6.637 1.00 70.81 139 HIS A N 1
ATOM 1111 C CA . HIS A 1 139 ? 7.935 13.303 8.070 1.00 70.81 139 HIS A CA 1
ATOM 1112 C C . HIS A 1 139 ? 9.213 13.859 8.716 1.00 70.81 139 HIS A C 1
ATOM 1114 O O . HIS A 1 139 ? 9.403 13.699 9.920 1.00 70.81 139 HIS A O 1
ATOM 1120 N N . ARG A 1 140 ? 10.139 14.432 7.938 1.00 58.66 140 ARG A N 1
ATOM 1121 C CA . ARG A 1 140 ? 11.375 15.033 8.472 1.00 58.66 140 ARG A CA 1
ATOM 1122 C C . ARG A 1 140 ? 11.251 16.521 8.806 1.00 58.66 140 ARG A C 1
ATOM 1124 O O . ARG A 1 140 ? 12.209 17.060 9.361 1.00 58.66 140 ARG A O 1
ATOM 1131 N N . ASN A 1 141 ? 10.138 17.152 8.443 1.00 44.06 141 ASN A N 1
ATOM 1132 C CA . ASN A 1 141 ? 9.826 18.545 8.763 1.00 44.06 141 ASN A CA 1
ATOM 1133 C C . ASN A 1 141 ? 8.870 18.611 9.953 1.00 44.06 141 ASN A C 1
ATOM 1135 O O . ASN A 1 141 ? 8.965 19.613 10.692 1.00 44.06 141 ASN A O 1
#

Radius of gyration: 31.25 Å; chains: 1; bounding box: 91×68×59 Å

pLDDT: mean 78.49, std 16.06, range [33.12, 94.06]

Sequence (141 aa):
MYIGKYGCRIAAITVLSFFFVSVQAADLRTPAVMDKLVRLPMKSIALSTPVDSGNLLFSDSPEYAERDGMLYSDIVRGDSRMYFYHVNQTDRLKKFVVVASNTEDKPVDIYVHGSWHSRPSTDYYAVGRELSQIYYKEHRN

Organism: NCBI:txid861450

Foldseek 3Di:
DDDDDDDDDPPPPPPPPPPPPPPDDDDPPDPVNVVVVVPDPPDDDDDDDDDCQAAEADDPDAQEDPDDDDRDDDDGDDDYDYDHHYDDNDPDDDDDDDDDDDPDPDDDDDDDPDDFAADDDPPPVVRVVVRVCVVVVVVVD

Secondary structure (DSSP, 8-state):
-----------------------PPP-TTSHHHHHHHHTSPPPPP-PPPP---SEEEE-SS-EEE-SSS--------SSEEEE--EEE-SSS-----------SSS-----------PPP-S-HHHHHHHHHHHHHHHTT-